Protein AF-A0A356AR01-F1 (afdb_monomer)

Solvent-accessible surface area (backbone atoms only — not comparable to full-atom values): 7154 Å² total; per-residue (Å²): 129,88,77,82,84,80,90,72,63,66,90,76,57,59,63,85,81,51,76,85,52,58,66,46,80,44,80,56,64,81,82,36,46,69,69,74,71,73,80,59,67,105,74,61,82,89,79,76,90,57,73,29,46,54,59,55,48,52,48,52,41,41,68,74,56,59,36,84,39,78,48,76,49,75,64,80,62,46,63,56,34,68,83,28,49,42,44,51,51,54,53,47,54,43,40,77,72,73,42,91,83,82,88,82,92,82,83,134

Nearest PDB structures (foldseek):
  2uyh-assembly1_A  TM=8.392E-01  e=9.577E-07  Haemophilus haemolyticus
  2i9k-assembly1_A  TM=8.426E-01  e=1.155E-06  Haemophilus haemolyticus
  2z6u-assembly1_A  TM=8.401E-01  e=1.155E-06  Haemophilus parahaemolyticus
  2z6q-assembly1_A  TM=8.191E-01  e=4.814E-07  Haemophilus parahaemolyticus
  1dct-assembly2_B  TM=7.849E-01  e=1.182E-04  Haemophilus influenzae biotype aegyptius

Radius of gyration: 14.64 Å; Cα contacts (8 Å, |Δi|>4): 90; chains: 1; bounding box: 37×30×42 Å

Foldseek 3Di:
DPDDDDPPDLVPDDLVVDDADQEAEDEADLPFPLPVPPPDPPPDPPPDDDSNCVLVSSLVSCLVRVHNYYHYDDDPCCCCPNHNVRVVVSCVSCVVSVDDDDDDDDDD

Mean predicted aligned error: 7.49 Å

Structure (mmCIF, N/CA/C/O backbone):
data_AF-A0A356AR01-F1
#
_entry.id   AF-A0A356AR01-F1
#
loop_
_atom_site.group_PDB
_atom_site.id
_atom_site.type_symbol
_atom_site.label_atom_id
_atom_site.label_alt_id
_atom_site.label_comp_id
_atom_site.label_asym_id
_atom_site.label_entity_id
_atom_site.label_seq_id
_atom_site.pdbx_PDB_ins_code
_atom_site.Cartn_x
_atom_site.Cartn_y
_atom_site.Cartn_z
_atom_site.occupancy
_atom_site.B_iso_or_equiv
_atom_site.auth_seq_id
_atom_site.auth_comp_id
_atom_site.auth_asym_id
_atom_site.auth_atom_id
_atom_site.pdbx_PDB_model_num
ATOM 1 N N . THR A 1 1 ? -2.854 -19.746 22.248 1.00 52.72 1 THR A N 1
ATOM 2 C CA . THR A 1 1 ? -2.286 -19.088 21.057 1.00 52.72 1 THR A CA 1
ATOM 3 C C . THR A 1 1 ? -3.441 -18.597 20.233 1.00 52.72 1 THR A C 1
ATOM 5 O O . THR A 1 1 ? -4.238 -19.422 19.795 1.00 52.72 1 THR A O 1
ATOM 8 N N . ASP A 1 2 ? -3.586 -17.283 20.097 1.00 60.09 2 ASP A N 1
ATOM 9 C CA . ASP A 1 2 ? -4.645 -16.709 19.271 1.00 60.09 2 ASP A CA 1
ATOM 10 C C . ASP A 1 2 ? -4.483 -17.221 17.842 1.00 60.09 2 ASP A C 1
ATOM 12 O O . ASP A 1 2 ? -3.437 -17.055 17.210 1.00 60.09 2 ASP A O 1
ATOM 16 N N . LYS A 1 3 ? -5.491 -17.946 17.353 1.00 73.38 3 LYS A N 1
ATOM 17 C CA . LYS A 1 3 ? -5.509 -18.394 15.964 1.00 73.38 3 LYS A CA 1
ATOM 18 C C . LYS A 1 3 ? -5.731 -17.163 15.097 1.00 73.38 3 LYS A C 1
ATOM 20 O O . LYS A 1 3 ? -6.793 -16.549 15.159 1.00 73.38 3 LYS A O 1
ATOM 25 N N . VAL A 1 4 ? -4.740 -16.826 14.278 1.00 81.62 4 VAL A N 1
ATOM 26 C CA . VAL A 1 4 ? -4.873 -15.782 13.260 1.00 81.62 4 VAL A CA 1
ATOM 27 C C . VAL A 1 4 ? -6.008 -16.173 12.311 1.00 81.62 4 VAL A C 1
ATOM 29 O O . VAL A 1 4 ? -5.971 -17.237 11.690 1.00 81.62 4 VAL A O 1
ATOM 32 N N . LYS A 1 5 ? -7.039 -15.328 12.224 1.00 86.31 5 LYS A N 1
ATOM 33 C CA . LYS A 1 5 ? -8.179 -15.534 11.326 1.00 86.31 5 LYS A CA 1
ATOM 34 C C . LYS A 1 5 ? -7.774 -15.157 9.900 1.00 86.31 5 LYS A C 1
ATOM 36 O O . LYS A 1 5 ? -7.414 -14.013 9.642 1.00 86.31 5 LYS A O 1
ATOM 41 N N . ILE A 1 6 ? -7.874 -16.105 8.970 1.00 91.19 6 ILE A N 1
ATOM 42 C CA . ILE A 1 6 ? -7.698 -15.857 7.533 1.00 91.19 6 ILE A CA 1
ATOM 43 C C . ILE A 1 6 ? -9.089 -15.693 6.921 1.00 91.19 6 ILE A C 1
ATOM 45 O O . ILE A 1 6 ? -9.860 -16.648 6.883 1.00 91.19 6 ILE A O 1
ATOM 49 N N . ASN A 1 7 ? -9.420 -14.483 6.466 1.00 90.31 7 ASN A N 1
ATOM 50 C CA . ASN A 1 7 ? -10.751 -14.167 5.928 1.00 90.31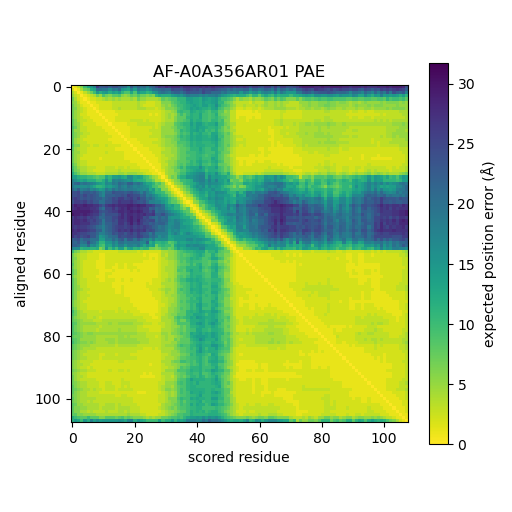 7 ASN A CA 1
ATOM 51 C C . ASN A 1 7 ? -10.930 -14.555 4.442 1.00 90.31 7 ASN A C 1
ATOM 53 O O . ASN A 1 7 ? -12.048 -14.527 3.940 1.00 90.31 7 ASN A O 1
ATOM 57 N N . GLY A 1 8 ? -9.861 -14.954 3.740 1.00 92.12 8 GLY A N 1
ATOM 58 C CA . GLY A 1 8 ? -9.921 -15.398 2.343 1.00 92.12 8 GLY A CA 1
ATOM 59 C C . GLY A 1 8 ? -9.627 -14.288 1.328 1.00 92.12 8 GLY A C 1
ATOM 60 O O . GLY A 1 8 ? -8.668 -13.537 1.490 1.00 92.12 8 GLY A O 1
ATOM 61 N N . ASP A 1 9 ? -10.407 -14.240 0.247 1.00 92.19 9 ASP A N 1
ATOM 62 C CA . ASP A 1 9 ? -10.208 -13.345 -0.902 1.00 92.19 9 ASP A CA 1
ATOM 63 C C . ASP A 1 9 ? -10.570 -11.889 -0.559 1.00 92.19 9 ASP A C 1
ATOM 65 O O . ASP A 1 9 ? -11.746 -11.552 -0.422 1.00 92.19 9 ASP A O 1
ATOM 69 N N . ILE A 1 10 ? -9.559 -11.020 -0.459 1.00 91.81 10 ILE A N 1
ATOM 70 C CA . ILE A 1 10 ? -9.706 -9.595 -0.112 1.00 91.81 10 ILE A CA 1
ATOM 71 C C . ILE A 1 10 ? -10.674 -8.833 -1.026 1.00 91.81 10 ILE A C 1
ATOM 73 O O . ILE A 1 10 ? -11.318 -7.893 -0.568 1.00 91.81 10 ILE A O 1
ATOM 77 N N . THR A 1 11 ? -10.848 -9.267 -2.278 1.00 90.06 11 THR A N 1
ATOM 78 C CA . THR A 1 11 ? -11.756 -8.618 -3.241 1.00 90.06 11 THR A CA 1
ATOM 79 C C . THR A 1 11 ? -13.237 -8.810 -2.897 1.00 90.06 11 THR A C 1
ATOM 81 O O . THR A 1 11 ? -14.096 -8.123 -3.442 1.00 90.06 11 THR A O 1
ATOM 84 N N . LYS A 1 12 ? -13.547 -9.751 -1.996 1.00 92.06 12 LYS A N 1
ATOM 85 C CA . LYS A 1 12 ? -14.912 -10.131 -1.596 1.00 92.06 12 LYS A CA 1
ATOM 86 C C . LYS A 1 12 ? -15.221 -9.813 -0.137 1.00 92.06 12 LYS A C 1
ATOM 88 O O . LYS A 1 12 ? -16.323 -10.102 0.316 1.00 92.06 12 LYS A O 1
ATOM 93 N N . ILE A 1 13 ? -14.246 -9.285 0.598 1.00 92.25 13 ILE A N 1
ATOM 94 C CA . ILE A 1 13 ? -14.391 -8.972 2.017 1.00 92.25 13 ILE A CA 1
ATOM 95 C C . ILE A 1 13 ? -14.897 -7.539 2.160 1.00 92.25 13 ILE A C 1
ATOM 97 O O . ILE A 1 13 ? -14.259 -6.598 1.667 1.00 92.25 13 ILE A O 1
ATOM 101 N N . ASP A 1 14 ? -16.017 -7.400 2.864 1.00 93.62 14 ASP A N 1
ATOM 102 C CA . ASP A 1 14 ? -16.555 -6.114 3.289 1.00 93.62 14 ASP A CA 1
ATOM 103 C C . ASP A 1 14 ? -15.639 -5.505 4.359 1.00 93.62 14 ASP A C 1
ATOM 105 O O . ASP A 1 14 ? -15.197 -6.182 5.291 1.00 93.62 14 ASP A O 1
ATOM 109 N N . GLU A 1 15 ? -15.307 -4.226 4.215 1.00 94.06 15 GLU A N 1
ATOM 110 C CA . GLU A 1 15 ? -14.485 -3.510 5.186 1.00 94.06 15 GLU A CA 1
ATOM 111 C C . GLU A 1 15 ? -15.051 -3.542 6.615 1.00 94.06 15 GLU A C 1
ATOM 113 O O . GLU A 1 15 ? -14.258 -3.564 7.557 1.00 94.06 15 GLU A O 1
ATOM 118 N N . ASN A 1 16 ? -16.375 -3.618 6.785 1.00 95.25 16 ASN A N 1
ATOM 119 C CA . ASN A 1 16 ? -17.036 -3.664 8.092 1.00 95.25 16 ASN A CA 1
ATOM 120 C C . ASN A 1 16 ? -16.820 -5.001 8.827 1.00 95.25 16 ASN A C 1
ATOM 122 O O . ASN A 1 16 ? -16.944 -5.057 10.051 1.00 95.25 16 ASN A O 1
ATOM 126 N N . ASP A 1 17 ? -16.468 -6.072 8.105 1.00 93.81 17 ASP A N 1
ATOM 127 C CA . ASP A 1 17 ? -16.194 -7.394 8.688 1.00 93.81 17 ASP A CA 1
ATOM 128 C C . ASP A 1 17 ? -14.777 -7.505 9.275 1.00 93.81 17 ASP A C 1
ATOM 130 O O . ASP A 1 17 ? -14.423 -8.501 9.924 1.00 93.81 17 ASP A O 1
ATOM 134 N N . ILE A 1 18 ? -13.939 -6.495 9.031 1.00 92.94 18 ILE A N 1
ATOM 135 C CA . ILE A 1 18 ? -12.581 -6.412 9.555 1.00 92.94 18 ILE A CA 1
ATOM 136 C C . ILE A 1 18 ? -12.601 -5.554 10.827 1.00 92.94 18 ILE A C 1
ATOM 138 O O . ILE A 1 18 ? -13.081 -4.425 10.791 1.00 92.94 18 ILE A O 1
ATOM 142 N N . PRO A 1 19 ? -12.087 -6.051 11.968 1.00 93.44 19 PRO A N 1
ATOM 143 C CA . PRO A 1 19 ? -12.001 -5.239 13.175 1.00 93.44 19 PRO A CA 1
ATOM 144 C C . PRO A 1 19 ? -11.027 -4.068 12.965 1.00 93.44 19 PRO A C 1
ATOM 146 O O . PRO A 1 19 ? -10.065 -4.226 12.212 1.00 93.44 19 PRO A O 1
ATOM 149 N N . PRO A 1 20 ? -11.207 -2.933 13.665 1.00 95.69 20 PRO A N 1
ATOM 150 C CA . PRO A 1 20 ? -10.269 -1.818 13.602 1.00 95.69 20 PRO A CA 1
ATOM 151 C C . PRO A 1 20 ? -8.832 -2.250 13.907 1.00 95.69 20 PRO A C 1
ATOM 153 O O . PRO A 1 20 ? -8.590 -3.073 14.794 1.00 95.69 20 PRO A O 1
ATOM 156 N N . PHE A 1 21 ? -7.871 -1.663 13.198 1.00 96.12 21 PHE A N 1
ATOM 157 C CA . PHE A 1 21 ? -6.451 -1.953 13.369 1.00 96.12 21 PHE A CA 1
ATOM 158 C C . PHE A 1 21 ? -5.601 -0.688 13.238 1.00 96.12 21 PHE A C 1
ATOM 160 O O . PHE A 1 21 ? -5.901 0.218 12.464 1.00 96.12 21 PHE A O 1
ATOM 167 N N . ASP A 1 22 ? -4.492 -0.643 13.978 1.00 98.00 22 ASP A N 1
ATOM 168 C CA . ASP A 1 22 ? -3.558 0.485 13.935 1.00 98.00 22 ASP A CA 1
ATOM 169 C C . ASP A 1 22 ? -2.538 0.382 12.791 1.00 98.00 22 ASP A C 1
ATOM 171 O O . ASP A 1 22 ? -2.026 1.403 12.331 1.00 98.00 22 ASP A O 1
ATOM 175 N N . ILE A 1 23 ? -2.212 -0.839 12.349 1.00 98.25 23 ILE A N 1
ATOM 176 C CA . ILE A 1 23 ? -1.151 -1.105 11.370 1.00 98.25 23 ILE A CA 1
ATOM 177 C C . ILE A 1 23 ? -1.671 -2.045 10.283 1.00 98.25 23 ILE A C 1
ATOM 179 O O . ILE A 1 23 ? -2.085 -3.166 10.573 1.00 98.25 23 ILE A O 1
ATOM 183 N N . CYS A 1 24 ? -1.592 -1.609 9.026 1.00 97.94 24 CYS A N 1
ATOM 184 C CA . CYS A 1 24 ? -1.781 -2.462 7.857 1.00 97.94 24 CYS A CA 1
ATOM 185 C C . CYS A 1 24 ? -0.422 -2.954 7.350 1.00 97.94 24 CYS A C 1
ATOM 187 O O . CYS A 1 24 ? 0.434 -2.138 7.01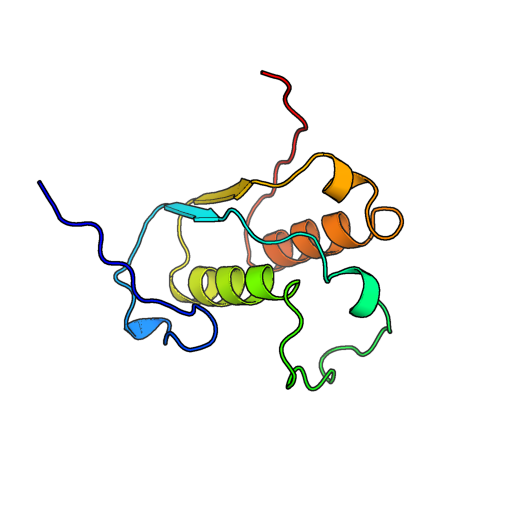1 1.00 97.94 24 CYS A O 1
ATOM 189 N N . LEU A 1 25 ? -0.230 -4.271 7.262 1.00 97.69 25 LEU A N 1
ATOM 190 C CA . LEU A 1 25 ? 0.921 -4.881 6.590 1.00 97.69 25 LEU A CA 1
ATOM 191 C C . LEU A 1 25 ? 0.452 -5.469 5.257 1.00 97.69 25 LEU A C 1
ATOM 193 O O . LEU A 1 25 ? -0.467 -6.287 5.241 1.00 97.69 25 LEU A O 1
ATOM 197 N N . ALA A 1 26 ? 1.074 -5.069 4.149 1.00 94.62 26 ALA A N 1
ATOM 198 C CA . ALA A 1 26 ? 0.613 -5.426 2.811 1.00 94.62 26 ALA A CA 1
ATOM 199 C C . ALA A 1 26 ? 1.764 -5.862 1.891 1.00 94.62 26 ALA A C 1
ATOM 201 O O . ALA A 1 26 ? 2.479 -5.035 1.328 1.00 94.62 26 ALA A O 1
ATOM 202 N N . GLY A 1 27 ? 1.899 -7.173 1.686 1.00 92.75 27 GLY A N 1
ATOM 203 C CA . GLY A 1 27 ? 2.697 -7.753 0.601 1.00 92.75 27 GLY A CA 1
ATOM 204 C C . GLY A 1 27 ? 1.774 -8.160 -0.544 1.00 92.75 27 GLY A C 1
ATOM 205 O O . GLY A 1 27 ? 1.048 -9.147 -0.428 1.00 92.75 27 GLY A O 1
ATOM 206 N N . PHE A 1 28 ? 1.749 -7.386 -1.631 1.00 87.94 28 PHE A N 1
ATOM 207 C CA . PHE A 1 28 ? 0.808 -7.589 -2.740 1.00 87.94 28 PHE A CA 1
ATOM 208 C C . PHE A 1 28 ? 1.514 -7.949 -4.060 1.00 87.94 28 PHE A C 1
ATOM 210 O O . PHE A 1 28 ? 2.648 -7.523 -4.304 1.00 87.94 28 PHE A O 1
ATOM 217 N N . PRO A 1 29 ? 0.854 -8.691 -4.970 1.00 81.00 29 PRO A N 1
ATOM 218 C CA . PRO A 1 29 ? 1.445 -9.052 -6.257 1.00 81.00 29 PRO A CA 1
ATOM 219 C C . PRO A 1 29 ? 1.746 -7.830 -7.146 1.00 81.00 29 PRO A C 1
ATOM 221 O O . PRO A 1 29 ? 0.879 -7.004 -7.416 1.00 81.00 29 PRO A O 1
ATOM 224 N N . CYS A 1 30 ? 2.969 -7.748 -7.681 1.00 64.38 30 CYS A N 1
ATOM 225 C CA . CYS A 1 30 ? 3.458 -6.622 -8.497 1.00 64.38 30 CYS A CA 1
ATOM 226 C C . CYS A 1 30 ? 2.962 -6.611 -9.965 1.00 64.38 30 CYS A C 1
ATOM 228 O O . CYS A 1 30 ? 3.199 -5.653 -10.699 1.00 64.38 30 CYS A O 1
ATOM 230 N N . GLN A 1 31 ? 2.322 -7.683 -10.449 1.00 54.41 31 GLN A N 1
ATOM 231 C CA . GLN A 1 31 ? 2.320 -7.998 -11.888 1.00 54.41 31 GLN A CA 1
ATOM 232 C C . GLN A 1 31 ? 1.373 -7.184 -12.788 1.00 54.41 31 GLN A C 1
ATOM 234 O O . GLN A 1 31 ? 1.585 -7.201 -13.997 1.00 54.41 31 GLN A O 1
ATOM 239 N N . ALA A 1 32 ? 0.334 -6.505 -12.281 1.00 55.19 32 ALA A N 1
ATOM 240 C CA . ALA A 1 32 ? -0.733 -6.003 -13.172 1.00 55.19 32 ALA A CA 1
ATOM 241 C C . ALA A 1 32 ? -0.888 -4.485 -13.317 1.00 55.19 32 ALA A C 1
ATOM 243 O O . ALA A 1 32 ? -1.824 -4.020 -13.965 1.00 55.19 32 ALA A O 1
ATOM 244 N N . PHE A 1 33 ? 0.068 -3.701 -12.827 1.00 56.97 33 PHE A N 1
ATOM 245 C CA . PHE A 1 33 ? 0.036 -2.248 -13.005 1.00 56.97 33 PHE A CA 1
ATOM 246 C C . PHE A 1 33 ? 0.446 -1.763 -14.407 1.00 56.97 33 PHE A C 1
ATOM 248 O O . PHE A 1 33 ? 0.284 -0.581 -14.692 1.00 56.97 33 PHE A O 1
ATOM 255 N N . SER A 1 34 ? 0.951 -2.630 -15.300 1.00 50.44 34 SER A N 1
ATOM 256 C CA . SER A 1 34 ? 1.313 -2.223 -16.673 1.00 50.44 34 SER A CA 1
ATOM 257 C C . SER A 1 34 ? 0.087 -1.938 -17.555 1.00 50.44 34 SER A C 1
ATOM 259 O O . SER A 1 34 ? 0.195 -1.238 -18.560 1.00 50.44 34 SER A O 1
ATOM 261 N N . LEU A 1 35 ? -1.091 -2.449 -17.170 1.00 45.56 35 LEU A N 1
ATOM 262 C CA . LEU A 1 35 ? -2.345 -2.326 -17.922 1.00 45.56 35 LEU A CA 1
ATOM 263 C C . LEU A 1 35 ? -3.178 -1.094 -17.529 1.00 45.56 35 LEU A C 1
ATOM 265 O O . LEU A 1 35 ? -3.851 -0.533 -18.389 1.00 45.56 35 LEU A O 1
ATOM 269 N N . ALA A 1 36 ? -3.078 -0.617 -16.282 1.00 48.03 36 ALA A N 1
ATOM 270 C CA . ALA A 1 36 ? -3.846 0.530 -15.770 1.00 48.03 36 ALA A CA 1
ATOM 271 C C . ALA A 1 36 ? -3.436 1.892 -16.387 1.00 48.03 36 ALA A C 1
ATOM 273 O O . ALA A 1 36 ? -4.023 2.930 -16.103 1.00 48.03 36 ALA A O 1
ATOM 274 N N . GLY A 1 37 ? -2.411 1.916 -17.248 1.00 43.31 37 GLY A N 1
ATOM 275 C CA . GLY A 1 37 ? -1.833 3.131 -17.830 1.00 43.31 37 GLY A CA 1
ATOM 276 C C . GLY A 1 37 ? -2.630 3.798 -18.961 1.00 43.31 37 GLY A C 1
ATOM 277 O O . GLY A 1 37 ? -2.140 4.783 -19.520 1.00 43.31 37 GLY A O 1
ATOM 278 N N . ARG A 1 38 ? -3.828 3.318 -19.330 1.00 45.72 38 ARG A N 1
ATOM 279 C CA . ARG A 1 38 ? -4.636 3.888 -20.431 1.00 45.72 38 ARG A CA 1
ATOM 280 C C . ARG A 1 38 ? -5.533 5.078 -20.039 1.00 45.72 38 ARG A C 1
ATOM 282 O O . ARG A 1 38 ? -6.598 5.222 -20.615 1.00 45.72 38 ARG A O 1
ATOM 289 N N . ARG A 1 39 ? -5.079 5.979 -19.152 1.00 41.12 39 ARG A N 1
ATOM 290 C CA . ARG A 1 39 ? -5.621 7.356 -18.976 1.00 41.12 39 ARG A CA 1
ATOM 291 C C . ARG A 1 39 ? -7.159 7.490 -19.067 1.00 41.12 39 ARG A C 1
ATOM 293 O O . ARG A 1 39 ? -7.656 8.407 -19.715 1.00 41.12 39 ARG A O 1
ATOM 300 N N . MET A 1 40 ? -7.915 6.619 -18.418 1.00 37.03 40 MET A N 1
ATOM 301 C CA . MET A 1 40 ? -9.332 6.873 -18.168 1.00 37.03 40 MET A CA 1
ATOM 302 C C . MET A 1 40 ? -9.376 7.412 -16.741 1.00 37.03 40 MET A C 1
ATOM 304 O O . MET A 1 40 ? -8.817 6.788 -15.848 1.00 37.03 40 MET A O 1
ATOM 308 N N . GLY A 1 41 ? -9.879 8.634 -16.546 1.00 37.56 41 GLY A N 1
ATOM 309 C CA . GLY A 1 41 ? -9.998 9.254 -15.222 1.00 37.56 41 GLY A CA 1
ATOM 310 C C . GLY A 1 41 ? -10.986 8.488 -14.334 1.00 37.56 41 GLY A C 1
ATOM 311 O O . GLY A 1 41 ? -11.098 7.274 -14.420 1.00 37.56 41 GLY A O 1
ATOM 312 N N . PHE A 1 42 ? -11.771 9.188 -13.519 1.00 34.25 42 PHE A N 1
ATOM 313 C CA . PHE A 1 42 ? -12.805 8.620 -12.633 1.00 34.25 42 PHE A CA 1
ATOM 314 C C . PHE A 1 42 ? -13.960 7.844 -13.340 1.00 34.25 42 PHE A C 1
ATOM 316 O O . PHE A 1 42 ? -15.045 7.721 -12.782 1.00 34.25 42 PHE A O 1
ATOM 323 N N . GLN A 1 43 ? -13.756 7.346 -14.565 1.00 35.75 43 GLN A N 1
ATOM 324 C CA . GLN A 1 43 ? -14.684 6.570 -15.397 1.00 35.75 43 GLN A CA 1
ATOM 325 C C . GLN A 1 43 ? -14.069 5.256 -15.922 1.00 35.75 43 GLN A C 1
ATOM 327 O O . GLN A 1 43 ? -14.524 4.736 -16.938 1.00 35.75 43 GLN A O 1
ATOM 332 N N . ASP A 1 44 ? -13.011 4.725 -15.300 1.00 43.56 44 ASP A N 1
ATOM 333 C CA . ASP A 1 44 ? -12.562 3.368 -15.633 1.00 43.56 44 ASP A CA 1
ATOM 334 C C . ASP A 1 44 ? -13.384 2.356 -14.825 1.00 43.56 44 ASP A C 1
ATOM 336 O O . ASP A 1 44 ? -13.207 2.197 -13.613 1.00 43.56 44 ASP A O 1
ATOM 340 N N . ASP A 1 45 ? -14.333 1.710 -15.500 1.00 42.28 45 ASP A N 1
ATOM 341 C CA . ASP A 1 45 ? -15.200 0.672 -14.951 1.00 42.28 45 ASP A CA 1
ATOM 342 C C . ASP A 1 45 ? -14.359 -0.567 -14.606 1.00 42.28 45 ASP A C 1
ATOM 344 O O . ASP A 1 45 ? -14.248 -1.524 -15.378 1.00 42.28 45 ASP A O 1
ATOM 348 N N . TYR A 1 46 ? -13.738 -0.560 -13.426 1.00 44.91 46 TYR A N 1
ATOM 349 C CA . TYR A 1 46 ? -12.883 -1.642 -12.952 1.00 44.91 46 TYR A CA 1
ATOM 350 C C . TYR A 1 46 ? -13.711 -2.875 -12.539 1.00 44.91 46 TYR A C 1
ATOM 352 O O . TYR A 1 46 ? -13.939 -3.149 -11.361 1.00 44.91 46 TYR A O 1
ATOM 360 N N . LYS A 1 47 ? -14.188 -3.635 -13.532 1.00 35.72 47 LYS A N 1
ATOM 361 C CA . LYS A 1 47 ? -14.909 -4.910 -13.371 1.00 35.72 47 LYS A CA 1
ATOM 362 C C . LYS A 1 47 ? -14.287 -6.011 -14.230 1.00 35.72 47 LYS A C 1
ATOM 364 O O . LYS A 1 47 ? -14.832 -6.398 -15.259 1.00 35.72 47 LYS A O 1
ATOM 369 N N . GLY A 1 48 ? -13.161 -6.566 -13.778 1.00 44.06 48 GLY A N 1
ATOM 370 C CA . GLY A 1 48 ? -12.626 -7.790 -14.384 1.00 44.06 48 GLY A CA 1
ATOM 371 C C . GLY A 1 48 ? -11.244 -8.226 -13.904 1.00 44.06 48 GLY A C 1
ATOM 372 O O . GLY A 1 48 ? -10.354 -8.369 -14.731 1.00 44.06 48 GLY A O 1
ATOM 373 N N . MET A 1 49 ? -11.065 -8.395 -12.586 1.00 47.41 49 MET A N 1
ATOM 374 C CA . MET A 1 49 ? -9.938 -9.056 -11.889 1.00 47.41 49 MET A CA 1
ATOM 375 C C . MET A 1 49 ? -8.585 -9.078 -12.626 1.00 47.41 49 MET A C 1
ATOM 377 O O . MET A 1 49 ? -8.195 -10.075 -13.236 1.00 47.41 49 MET A O 1
ATOM 381 N N . SER A 1 50 ? -7.798 -8.015 -12.457 1.00 47.12 50 SER A N 1
ATOM 382 C CA . SER A 1 50 ? -6.365 -8.041 -12.749 1.00 47.12 50 SER A CA 1
ATOM 383 C C . SER A 1 50 ? -5.593 -8.146 -11.433 1.00 47.12 50 SER A C 1
ATOM 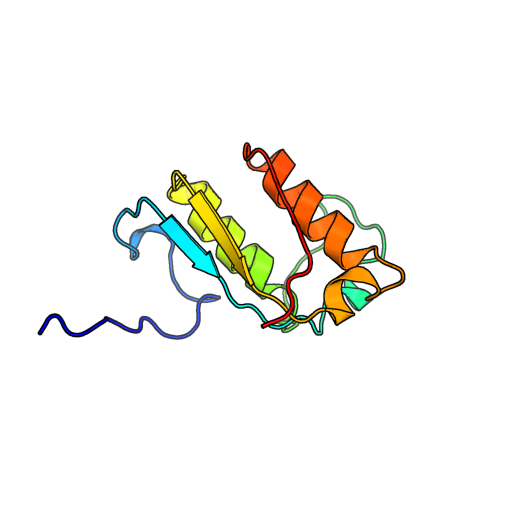385 O O . SER A 1 50 ? -5.766 -7.331 -10.537 1.00 47.12 50 SER A O 1
ATOM 387 N N . ARG A 1 51 ? -4.705 -9.137 -11.287 1.00 46.78 51 ARG A N 1
ATOM 388 C CA . ARG A 1 51 ? -3.965 -9.437 -10.031 1.00 46.78 51 ARG A CA 1
ATOM 389 C C . ARG A 1 51 ? -3.129 -8.274 -9.454 1.00 46.78 51 ARG A C 1
ATOM 391 O O . ARG A 1 51 ? -2.601 -8.388 -8.358 1.00 46.78 51 ARG A O 1
ATOM 398 N N . GLY A 1 52 ? -2.986 -7.175 -10.186 1.00 52.53 52 GLY A N 1
ATOM 399 C CA . GLY A 1 52 ? -2.255 -5.961 -9.809 1.00 52.53 52 GLY A CA 1
ATOM 400 C C . GLY A 1 52 ? -3.151 -4.827 -9.334 1.00 52.53 52 GLY A C 1
ATOM 401 O O . GLY A 1 52 ? -2.678 -3.702 -9.256 1.00 52.53 52 GLY A O 1
ATOM 402 N N . THR A 1 53 ? -4.414 -5.101 -9.006 1.00 67.50 53 THR A N 1
ATOM 403 C CA . THR A 1 53 ? -5.273 -4.158 -8.273 1.00 67.50 53 THR A CA 1
ATOM 404 C C . THR A 1 53 ? -5.499 -4.517 -6.825 1.00 67.50 53 THR A C 1
ATOM 406 O O . THR A 1 53 ? -6.145 -3.753 -6.123 1.00 67.50 53 THR A O 1
ATOM 409 N N . LEU A 1 54 ? -4.880 -5.592 -6.334 1.00 86.50 54 LEU A N 1
ATOM 410 C CA . LEU A 1 54 ? -4.973 -5.961 -4.921 1.00 86.50 54 LEU A CA 1
ATOM 411 C C . LEU A 1 54 ? -4.408 -4.879 -3.990 1.00 86.50 54 LEU A C 1
ATOM 413 O O . LEU A 1 54 ? -4.829 -4.774 -2.845 1.00 86.50 54 LEU A O 1
ATOM 417 N N . PHE A 1 55 ? -3.505 -4.024 -4.479 1.00 89.75 55 PHE A N 1
ATOM 418 C CA . PHE A 1 55 ? -3.113 -2.815 -3.753 1.00 89.75 55 PHE A CA 1
ATOM 419 C C . PHE A 1 55 ? -4.301 -1.870 -3.506 1.00 89.75 55 PHE A C 1
ATOM 421 O O . PHE A 1 55 ? -4.408 -1.305 -2.425 1.00 89.75 55 PHE A O 1
ATOM 428 N N . PHE A 1 56 ? -5.206 -1.708 -4.473 1.00 88.50 56 PHE A N 1
ATOM 429 C CA . PHE A 1 56 ? -6.391 -0.870 -4.303 1.00 88.50 56 PHE A CA 1
ATOM 430 C C . PHE A 1 56 ? -7.427 -1.518 -3.385 1.00 88.50 56 PHE A C 1
ATOM 432 O O . PHE A 1 56 ? -8.100 -0.798 -2.658 1.00 88.50 56 PHE A O 1
ATOM 439 N N . ASP A 1 57 ? -7.504 -2.849 -3.332 1.00 91.31 57 ASP A N 1
ATOM 440 C CA . ASP A 1 57 ? -8.295 -3.544 -2.309 1.00 91.31 57 ASP A CA 1
ATOM 441 C C . ASP A 1 57 ? -7.730 -3.312 -0.900 1.00 91.31 57 ASP A C 1
ATOM 443 O O . ASP A 1 57 ? -8.481 -3.028 0.031 1.00 91.31 57 ASP A O 1
ATOM 447 N N . VAL A 1 58 ? -6.402 -3.346 -0.743 1.00 94.06 58 VAL A N 1
ATOM 448 C CA . VAL A 1 58 ? -5.744 -2.942 0.511 1.00 94.06 58 VAL A CA 1
ATOM 449 C C . VAL A 1 58 ? -6.063 -1.482 0.833 1.00 94.06 58 VAL A C 1
ATOM 451 O O . VAL A 1 58 ? -6.457 -1.169 1.954 1.00 94.06 58 VAL A O 1
ATOM 454 N N . LEU A 1 59 ? -5.939 -0.585 -0.148 1.00 93.88 59 LEU A N 1
ATOM 455 C CA . LEU A 1 59 ? -6.191 0.840 0.044 1.00 93.88 59 LEU A CA 1
ATOM 456 C C . LEU A 1 59 ? -7.659 1.131 0.379 1.00 93.88 59 LEU A C 1
ATOM 458 O O . LEU A 1 59 ? -7.919 2.015 1.188 1.00 93.88 59 LEU A O 1
ATOM 462 N N . ARG A 1 60 ? -8.612 0.368 -0.174 1.00 94.50 60 ARG A N 1
ATOM 463 C CA . ARG A 1 60 ? -10.036 0.412 0.192 1.00 94.50 60 ARG A CA 1
ATOM 464 C C . ARG A 1 60 ? -10.215 0.132 1.683 1.00 94.50 60 ARG A C 1
ATOM 466 O O . ARG A 1 60 ? -10.811 0.954 2.375 1.00 94.50 60 ARG A O 1
ATOM 473 N N . LEU A 1 61 ? -9.640 -0.964 2.188 1.00 95.94 61 LEU A N 1
ATOM 474 C CA . LEU A 1 61 ? -9.696 -1.293 3.617 1.00 95.94 61 LEU A CA 1
ATOM 475 C C . LEU A 1 61 ? -9.032 -0.204 4.472 1.00 95.94 61 LEU A C 1
ATOM 477 O O . LEU A 1 61 ? -9.601 0.227 5.473 1.00 95.94 61 LEU A O 1
ATOM 481 N N . CYS A 1 62 ? -7.859 0.288 4.067 1.00 97.25 62 CYS A N 1
ATOM 482 C CA . CYS A 1 62 ? -7.166 1.363 4.777 1.00 97.25 62 CYS A CA 1
ATOM 483 C C . CYS A 1 62 ? -7.946 2.683 4.763 1.00 97.25 62 CYS A C 1
ATOM 485 O O . CYS A 1 62 ? -7.901 3.426 5.736 1.00 97.25 62 CYS A O 1
ATOM 487 N N . ASN A 1 63 ? -8.677 2.989 3.693 1.00 96.19 63 ASN A N 1
ATOM 488 C CA . ASN A 1 63 ? -9.486 4.199 3.620 1.00 96.19 63 ASN A CA 1
ATOM 489 C C . ASN A 1 63 ? -10.714 4.149 4.523 1.00 96.19 63 ASN A C 1
ATOM 491 O O . ASN A 1 63 ? -11.108 5.199 5.025 1.00 96.19 63 ASN A O 1
ATOM 495 N N . HIS A 1 64 ? -11.266 2.962 4.770 1.00 97.56 64 HIS A N 1
ATOM 496 C CA . HIS A 1 64 ? -12.307 2.776 5.772 1.00 97.56 64 HIS A CA 1
ATOM 497 C C . HIS A 1 64 ? -11.740 2.836 7.200 1.00 97.56 64 HIS A C 1
ATOM 499 O O . HIS A 1 64 ? -12.190 3.639 8.011 1.00 97.56 64 HIS A O 1
ATOM 505 N N . HIS A 1 65 ? -10.721 2.023 7.499 1.00 97.94 65 HIS A N 1
ATOM 506 C CA . HIS A 1 65 ? -10.204 1.846 8.865 1.00 97.94 65 HIS A CA 1
ATOM 507 C C . HIS A 1 65 ? -9.261 2.952 9.339 1.00 97.94 65 HIS A C 1
ATOM 509 O O . HIS A 1 65 ? -9.048 3.099 10.539 1.00 97.94 65 HIS A O 1
ATOM 515 N N . LYS A 1 66 ? -8.677 3.716 8.410 1.00 98.06 66 LYS A N 1
ATOM 516 C CA . LYS A 1 66 ? -7.694 4.781 8.666 1.00 98.06 66 LYS A CA 1
ATOM 517 C C . LYS A 1 66 ? -6.605 4.361 9.675 1.00 98.06 66 LYS A C 1
ATOM 519 O O . LYS A 1 66 ? -6.404 5.051 10.678 1.00 98.06 66 LYS A O 1
ATOM 524 N N . PRO A 1 67 ? -5.871 3.252 9.427 1.00 98.50 67 PRO A N 1
ATOM 525 C CA . PRO A 1 67 ? -4.785 2.823 10.306 1.00 98.50 67 PRO A CA 1
ATOM 526 C C . PRO A 1 67 ? -3.726 3.920 10.440 1.00 98.50 67 PRO A C 1
ATOM 528 O O . PRO A 1 67 ? -3.507 4.703 9.518 1.00 98.50 67 PRO A O 1
ATOM 531 N N . LYS A 1 68 ? -2.999 3.946 11.555 1.00 98.62 68 LYS A N 1
ATOM 532 C CA . LYS A 1 68 ? -1.902 4.903 11.770 1.00 98.62 68 LYS A CA 1
ATOM 533 C C . LYS A 1 68 ? -0.729 4.653 10.823 1.00 98.62 68 LYS A C 1
ATOM 535 O O . LYS A 1 68 ? -0.034 5.594 10.450 1.00 98.62 68 LYS A O 1
ATOM 540 N N . VAL A 1 69 ? -0.500 3.392 10.446 1.00 98.56 69 VAL A N 1
ATOM 541 C CA . VAL A 1 69 ? 0.608 2.984 9.574 1.00 98.56 69 VAL A CA 1
ATOM 542 C C . VAL A 1 69 ? 0.119 2.020 8.499 1.00 98.56 69 VAL A C 1
ATOM 544 O O . VAL A 1 69 ? -0.590 1.058 8.788 1.00 98.56 69 VAL A O 1
ATOM 547 N N . ILE A 1 70 ? 0.565 2.2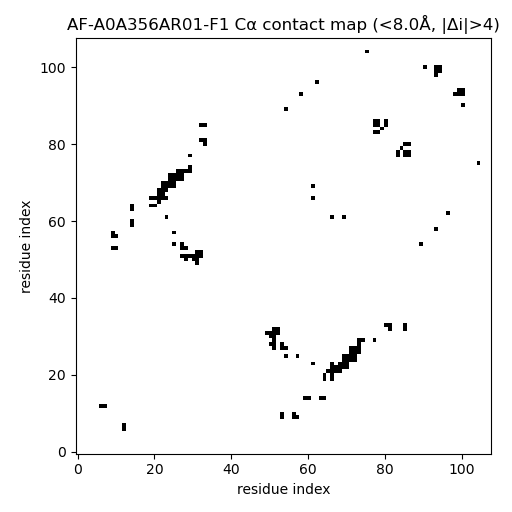48 7.265 1.00 98.50 70 ILE A N 1
ATOM 548 C CA . ILE A 1 70 ? 0.485 1.282 6.168 1.00 98.50 70 ILE A CA 1
ATOM 549 C C . ILE A 1 70 ? 1.918 0.927 5.785 1.00 98.50 70 ILE A C 1
ATOM 551 O O . ILE A 1 70 ? 2.697 1.804 5.413 1.00 98.50 70 ILE A O 1
ATOM 555 N N . PHE A 1 71 ? 2.270 -0.350 5.887 1.00 98.19 71 PHE A N 1
ATOM 556 C CA . PHE A 1 71 ? 3.584 -0.855 5.525 1.00 98.19 71 PHE A CA 1
ATOM 557 C C . PHE A 1 71 ? 3.463 -1.827 4.353 1.00 98.19 71 PHE A C 1
ATOM 559 O O . PHE A 1 71 ? 3.000 -2.959 4.495 1.00 98.19 71 PHE A O 1
ATOM 566 N N . CYS A 1 72 ? 3.891 -1.353 3.187 1.00 95.75 72 CYS A N 1
ATOM 567 C CA . CYS A 1 72 ? 3.905 -2.120 1.953 1.00 95.75 72 CYS A CA 1
ATOM 568 C C . CYS A 1 72 ? 5.279 -2.756 1.712 1.00 95.75 72 CYS A C 1
ATOM 570 O O . CYS A 1 72 ? 6.298 -2.068 1.781 1.00 95.75 72 CYS A O 1
ATOM 572 N N . GLU A 1 73 ? 5.293 -4.036 1.349 1.00 94.69 73 GLU A N 1
ATOM 573 C CA . GLU A 1 73 ? 6.485 -4.752 0.887 1.00 94.69 73 GLU A CA 1
ATOM 574 C C . GLU A 1 73 ? 6.309 -5.163 -0.579 1.00 94.69 73 GLU A C 1
ATOM 576 O O . GLU A 1 73 ? 5.204 -5.485 -1.032 1.00 94.69 73 GLU A O 1
ATOM 581 N N . ASN A 1 74 ? 7.395 -5.073 -1.350 1.00 92.38 74 ASN A N 1
ATOM 582 C CA . ASN A 1 74 ? 7.430 -5.572 -2.715 1.00 92.38 74 ASN A CA 1
ATOM 583 C C . ASN A 1 74 ? 8.863 -5.817 -3.208 1.00 92.38 74 ASN A C 1
ATOM 585 O O . ASN A 1 74 ? 9.839 -5.298 -2.664 1.00 92.38 74 ASN A O 1
ATOM 589 N N . VAL A 1 75 ? 8.980 -6.515 -4.340 1.00 90.06 75 VAL A N 1
ATOM 590 C CA . VAL A 1 75 ? 10.265 -6.791 -4.990 1.00 90.06 75 VAL A CA 1
ATOM 591 C C . VAL A 1 75 ? 10.914 -5.521 -5.554 1.00 90.06 75 VAL A C 1
ATOM 593 O O . VAL A 1 75 ? 10.236 -4.621 -6.054 1.00 90.06 75 VAL A O 1
ATOM 596 N N . LYS A 1 76 ? 12.256 -5.486 -5.602 1.00 90.88 76 LYS A N 1
ATOM 597 C CA . LYS A 1 76 ? 13.050 -4.367 -6.166 1.00 90.88 76 LYS A CA 1
ATOM 598 C C . LYS A 1 76 ? 12.587 -3.931 -7.565 1.00 90.88 76 LYS A C 1
ATOM 600 O O . LYS A 1 76 ? 12.634 -2.744 -7.898 1.00 90.88 76 LYS A O 1
ATOM 605 N N . GLY A 1 77 ? 12.120 -4.887 -8.372 1.00 87.31 77 GLY A N 1
ATOM 606 C CA . GLY A 1 77 ? 11.611 -4.656 -9.726 1.00 87.31 77 GLY A CA 1
ATOM 607 C C . GLY A 1 77 ? 10.428 -3.685 -9.803 1.00 87.31 77 GLY A C 1
ATOM 608 O O . GLY A 1 77 ? 10.233 -3.069 -10.845 1.00 87.31 77 GLY A O 1
ATOM 609 N N . LEU A 1 78 ? 9.694 -3.463 -8.705 1.00 87.00 78 LEU A N 1
ATOM 610 C CA . LEU A 1 78 ? 8.609 -2.479 -8.636 1.00 87.00 78 LEU A CA 1
ATOM 611 C C . LEU A 1 78 ? 9.075 -1.066 -9.025 1.00 87.00 78 LEU A C 1
ATOM 613 O O . LEU A 1 78 ? 8.330 -0.315 -9.652 1.00 87.00 78 LEU A O 1
ATOM 617 N N . THR A 1 79 ? 10.320 -0.716 -8.690 1.00 89.38 79 THR A N 1
ATOM 618 C CA . THR A 1 79 ? 10.875 0.625 -8.936 1.00 89.38 79 THR A CA 1
ATOM 619 C C . THR A 1 79 ? 11.084 0.937 -10.418 1.00 89.38 79 THR A C 1
ATOM 621 O O . THR A 1 79 ? 11.027 2.098 -10.816 1.00 89.38 79 THR A O 1
ATOM 624 N N . THR A 1 80 ? 11.278 -0.088 -11.252 1.00 87.69 80 THR A N 1
ATOM 625 C CA . THR A 1 80 ? 11.478 0.050 -12.703 1.00 87.69 80 THR A CA 1
ATOM 626 C C . THR A 1 80 ? 10.293 -0.465 -13.520 1.00 87.69 80 THR A C 1
ATOM 628 O O . THR A 1 80 ? 10.221 -0.211 -14.726 1.00 87.69 80 THR A O 1
ATOM 631 N N . HIS A 1 81 ? 9.337 -1.144 -12.881 1.00 83.88 81 HIS A N 1
ATOM 632 C CA . HIS A 1 81 ? 8.147 -1.688 -13.523 1.00 83.88 81 HIS A CA 1
ATOM 633 C C . HIS A 1 81 ? 7.318 -0.597 -14.219 1.00 83.88 81 HIS A C 1
ATOM 635 O O . HIS A 1 81 ? 7.118 0.492 -13.677 1.00 83.88 81 HIS A O 1
ATOM 641 N N . ASP A 1 82 ? 6.863 -0.884 -15.443 1.00 81.50 82 ASP A N 1
ATOM 642 C CA . ASP A 1 82 ? 6.197 0.078 -16.338 1.00 81.50 82 ASP A CA 1
ATOM 643 C C . ASP A 1 82 ? 6.920 1.441 -16.388 1.00 81.50 82 ASP A C 1
ATOM 645 O O . ASP A 1 82 ? 6.324 2.506 -16.223 1.00 81.50 82 ASP A O 1
ATOM 649 N N . LYS A 1 83 ? 8.254 1.404 -16.539 1.00 85.56 83 LYS A N 1
ATOM 650 C CA . LYS A 1 83 ? 9.123 2.595 -16.559 1.00 85.56 83 LYS A CA 1
ATOM 651 C C . LYS A 1 83 ? 8.969 3.468 -15.299 1.00 85.56 83 LYS A C 1
ATOM 653 O O . LYS A 1 83 ? 9.001 4.693 -15.379 1.00 85.56 83 LYS A O 1
ATOM 658 N N . GLY A 1 84 ? 8.757 2.834 -14.143 1.00 86.19 84 GLY A N 1
ATOM 659 C CA . GLY A 1 84 ? 8.556 3.486 -12.845 1.00 86.19 84 GLY A CA 1
ATOM 660 C C . GLY A 1 84 ? 7.143 4.034 -12.610 1.00 86.19 84 GLY A C 1
ATOM 661 O O . GLY A 1 84 ? 6.859 4.544 -11.524 1.00 86.19 84 GLY A O 1
ATOM 662 N N . ARG A 1 85 ? 6.223 3.920 -13.583 1.00 82.50 85 ARG A N 1
ATOM 663 C CA . ARG A 1 85 ? 4.843 4.414 -13.436 1.00 82.50 85 ARG A CA 1
ATOM 664 C C . ARG A 1 85 ? 4.120 3.724 -12.286 1.00 82.50 85 ARG A C 1
ATOM 666 O O . ARG A 1 85 ? 3.388 4.375 -11.550 1.00 82.50 85 ARG A O 1
ATOM 673 N N . THR A 1 86 ? 4.330 2.424 -12.127 1.00 83.00 86 THR A N 1
ATOM 674 C CA . THR A 1 86 ? 3.645 1.627 -11.110 1.00 83.00 86 THR A CA 1
ATOM 675 C C . THR A 1 86 ? 3.914 2.125 -9.699 1.00 83.00 86 THR A C 1
ATOM 677 O O . THR A 1 86 ? 2.971 2.407 -8.965 1.00 83.00 86 THR A O 1
ATOM 680 N N . LEU A 1 87 ? 5.189 2.292 -9.337 1.00 88.81 87 LEU A N 1
ATOM 681 C CA . LEU A 1 87 ? 5.547 2.836 -8.033 1.00 88.81 87 LEU A CA 1
ATOM 682 C C . LEU A 1 87 ? 4.957 4.240 -7.851 1.00 88.81 87 LEU A C 1
ATOM 684 O O . LEU A 1 87 ? 4.393 4.527 -6.803 1.00 88.81 87 LEU A O 1
ATOM 688 N N . LYS A 1 88 ? 5.005 5.090 -8.886 1.00 88.06 88 LYS A N 1
ATOM 689 C CA . LYS A 1 88 ? 4.422 6.438 -8.830 1.00 88.06 88 LYS A CA 1
ATOM 690 C C . LYS A 1 88 ? 2.916 6.423 -8.534 1.00 88.06 88 LYS A C 1
ATOM 692 O O . LYS A 1 88 ? 2.465 7.247 -7.748 1.00 88.06 88 LYS A O 1
ATOM 697 N N . ILE A 1 89 ? 2.158 5.498 -9.131 1.00 86.06 89 ILE A N 1
ATOM 698 C CA . ILE A 1 89 ? 0.719 5.332 -8.864 1.00 86.06 89 ILE A CA 1
ATOM 699 C C . ILE A 1 89 ? 0.485 4.917 -7.410 1.00 86.06 89 ILE A C 1
ATOM 701 O O . ILE A 1 89 ? -0.348 5.512 -6.739 1.00 86.06 89 ILE A O 1
ATOM 705 N N . ILE A 1 90 ? 1.236 3.932 -6.912 1.00 89.12 90 ILE A N 1
ATOM 706 C CA . ILE A 1 90 ? 1.108 3.442 -5.531 1.00 89.12 90 ILE 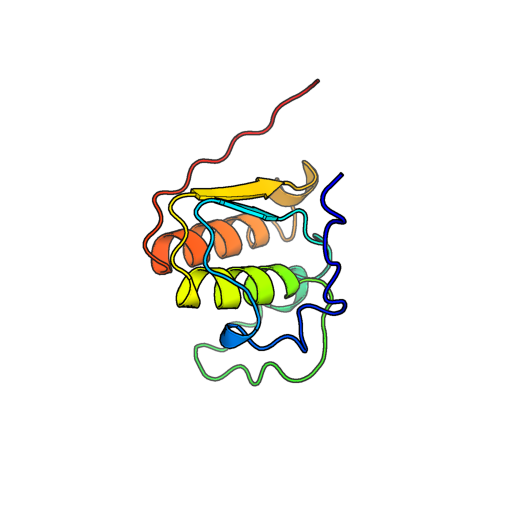A CA 1
ATOM 707 C C . ILE A 1 90 ? 1.395 4.563 -4.526 1.00 89.12 90 ILE A C 1
ATOM 709 O O . ILE A 1 90 ? 0.605 4.792 -3.614 1.00 89.12 90 ILE A O 1
ATOM 713 N N . LEU A 1 91 ? 2.511 5.279 -4.707 1.00 93.56 91 LEU A N 1
ATOM 714 C CA . LEU A 1 91 ? 2.896 6.385 -3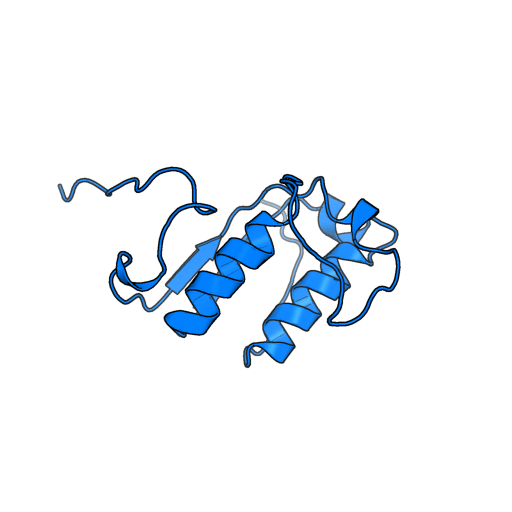.829 1.00 93.56 91 LEU A CA 1
ATOM 715 C C . LEU A 1 91 ? 1.869 7.526 -3.883 1.00 93.56 91 LEU A C 1
ATOM 717 O O . LEU A 1 91 ? 1.499 8.043 -2.836 1.00 93.56 91 LEU A O 1
ATOM 721 N N . GLY A 1 92 ? 1.382 7.878 -5.078 1.00 89.19 92 GLY A N 1
ATOM 722 C CA . GLY A 1 92 ? 0.353 8.906 -5.251 1.00 89.19 92 GLY A CA 1
ATOM 723 C C . GLY A 1 92 ? -0.968 8.536 -4.579 1.00 89.19 92 GLY A C 1
ATOM 724 O O . GLY A 1 92 ? -1.525 9.344 -3.852 1.00 89.19 92 GLY A O 1
ATOM 725 N N . ALA A 1 93 ? -1.427 7.294 -4.728 1.00 89.38 93 ALA A N 1
ATOM 726 C CA . ALA A 1 93 ? -2.672 6.838 -4.114 1.00 89.38 93 ALA A CA 1
ATOM 727 C C . ALA A 1 93 ? -2.609 6.808 -2.571 1.00 89.38 93 ALA A C 1
ATOM 729 O O . ALA A 1 93 ? -3.609 7.074 -1.902 1.00 89.38 93 ALA A O 1
ATOM 730 N N . LEU A 1 94 ? -1.441 6.495 -1.992 1.00 94.56 94 LEU A N 1
ATOM 731 C CA . LEU A 1 94 ? -1.216 6.586 -0.542 1.00 94.56 94 LEU A CA 1
ATOM 732 C C . LEU A 1 94 ? -1.236 8.044 -0.058 1.00 94.56 94 LEU A C 1
ATOM 734 O O . LEU A 1 94 ? -1.875 8.334 0.954 1.00 94.56 94 LEU A O 1
ATOM 738 N N . ASP A 1 95 ? -0.583 8.946 -0.794 1.00 94.00 95 ASP A N 1
ATOM 739 C CA . ASP A 1 95 ? -0.567 10.387 -0.509 1.00 94.00 95 ASP A CA 1
ATOM 740 C C . ASP A 1 95 ? -1.981 10.990 -0.576 1.00 94.00 95 ASP A C 1
ATOM 742 O O . ASP A 1 95 ? -2.450 11.592 0.390 1.00 94.00 95 ASP A O 1
ATOM 746 N N . GLU A 1 96 ? -2.726 10.699 -1.648 1.00 90.62 96 GLU A N 1
ATOM 747 C CA . GLU A 1 96 ? -4.132 11.092 -1.830 1.00 90.62 96 GLU A CA 1
ATOM 748 C C . GLU A 1 96 ? -5.058 10.527 -0.739 1.00 90.62 96 GLU A C 1
ATOM 750 O O . GLU A 1 96 ? -6.067 11.142 -0.393 1.00 90.62 96 GLU A O 1
ATOM 755 N N . SER A 1 97 ? -4.706 9.382 -0.146 1.00 90.44 97 SER A N 1
ATOM 756 C CA . SER A 1 97 ? -5.446 8.778 0.973 1.00 90.44 97 SER A CA 1
ATOM 757 C C . SER A 1 97 ? -5.145 9.427 2.335 1.00 90.44 97 SER A C 1
ATOM 759 O O . SER A 1 97 ? -5.737 9.031 3.347 1.00 90.44 97 SER A O 1
ATOM 761 N N . GLY A 1 98 ? -4.266 10.437 2.364 1.00 96.25 98 GLY A N 1
ATOM 762 C CA . GLY A 1 98 ? -3.914 11.236 3.539 1.00 96.25 98 GLY A CA 1
ATOM 763 C C . GLY A 1 98 ? -2.650 10.777 4.270 1.00 96.25 98 GLY A C 1
ATOM 764 O O . GLY A 1 98 ? -2.415 11.212 5.398 1.00 96.25 98 GLY A O 1
ATOM 765 N N . TYR A 1 99 ? -1.840 9.901 3.668 1.00 97.88 99 TYR A N 1
ATOM 766 C CA . TYR A 1 99 ? -0.625 9.381 4.292 1.00 97.88 99 TYR A CA 1
ATOM 767 C C . TYR A 1 99 ? 0.624 10.081 3.783 1.00 97.88 99 TYR A C 1
ATOM 769 O O . TYR A 1 99 ? 0.854 10.193 2.587 1.00 97.88 99 TYR A O 1
ATOM 777 N N . LYS A 1 100 ?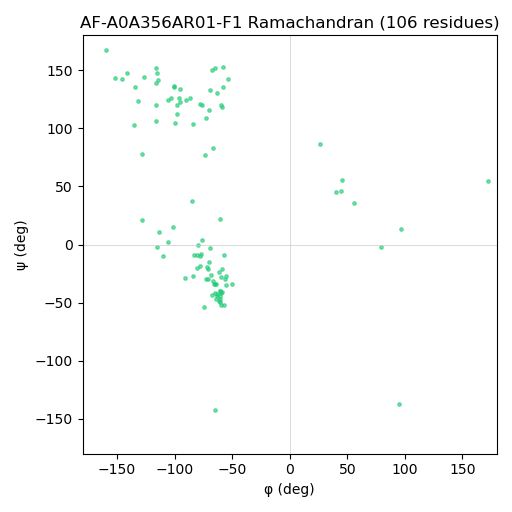 1.525 10.436 4.701 1.00 98.38 100 LYS A N 1
ATOM 778 C CA . LYS A 1 100 ? 2.886 10.815 4.322 1.00 98.38 100 LYS A CA 1
ATOM 779 C C . LYS A 1 100 ? 3.692 9.563 3.976 1.00 98.38 100 LYS A C 1
ATOM 781 O O . LYS A 1 100 ? 3.886 8.699 4.831 1.00 98.38 100 LYS A O 1
ATOM 786 N N . VAL A 1 101 ? 4.183 9.486 2.743 1.00 97.31 101 VAL A N 1
ATOM 787 C CA . VAL A 1 101 ? 4.791 8.263 2.201 1.00 97.31 101 VAL A CA 1
ATOM 788 C C . VAL A 1 101 ? 6.319 8.316 2.230 1.00 97.31 101 VAL A C 1
ATOM 790 O O . VAL A 1 101 ? 6.930 9.313 1.847 1.00 97.31 101 VAL A O 1
ATOM 793 N N . TYR A 1 102 ? 6.944 7.210 2.637 1.00 97.44 102 TYR A N 1
ATOM 794 C CA . TYR A 1 102 ? 8.390 6.988 2.569 1.00 97.44 102 TYR A CA 1
ATOM 795 C C . TYR A 1 102 ? 8.660 5.668 1.844 1.00 97.44 102 TYR A C 1
ATOM 797 O O . TYR A 1 102 ? 7.906 4.710 1.999 1.00 97.44 102 TYR A O 1
ATOM 805 N N . SER A 1 103 ? 9.732 5.602 1.052 1.00 96.06 103 SER A N 1
ATOM 806 C CA . SER A 1 103 ? 10.123 4.369 0.359 1.00 96.06 103 SER A CA 1
ATOM 807 C C . SER A 1 103 ? 11.639 4.251 0.258 1.00 96.06 103 SER A C 1
ATOM 809 O O . SER A 1 103 ? 12.333 5.250 0.067 1.00 96.06 103 SER A O 1
ATOM 811 N N . GLN A 1 104 ? 12.150 3.028 0.398 1.00 96.38 104 GLN A N 1
ATOM 812 C CA . GLN A 1 104 ? 13.574 2.7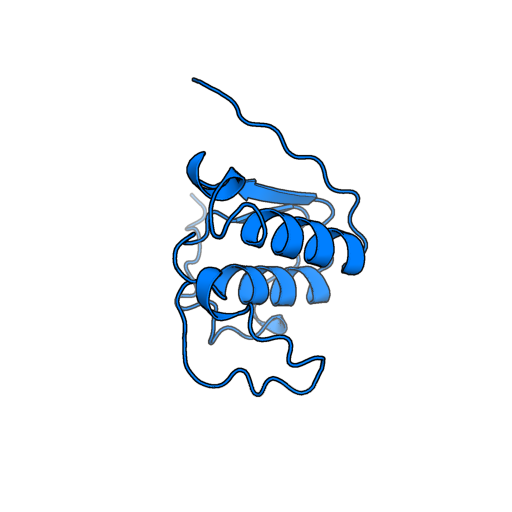22 0.309 1.00 96.38 104 GLN A CA 1
ATOM 813 C C . GLN A 1 104 ? 13.768 1.279 -0.171 1.00 96.38 104 GLN A C 1
ATOM 815 O O . GLN A 1 104 ? 13.010 0.390 0.208 1.00 96.38 104 GLN A O 1
ATOM 820 N N . ILE A 1 105 ? 14.794 1.043 -0.995 1.00 95.50 105 ILE A N 1
ATOM 821 C CA . ILE A 1 105 ? 15.265 -0.313 -1.307 1.00 95.50 105 ILE A CA 1
ATOM 822 C C . ILE A 1 105 ? 16.275 -0.715 -0.231 1.00 95.50 105 ILE A C 1
ATOM 824 O O . ILE A 1 105 ? 17.254 -0.002 -0.010 1.00 95.50 105 ILE A O 1
ATOM 828 N N . LEU A 1 106 ? 16.047 -1.863 0.403 1.00 94.81 106 LEU A N 1
ATOM 829 C CA . LEU A 1 106 ? 16.927 -2.445 1.416 1.00 94.81 106 LEU A CA 1
ATOM 830 C C . LEU A 1 106 ? 17.502 -3.773 0.901 1.00 94.81 106 LEU A C 1
ATOM 832 O O . LEU A 1 106 ? 16.834 -4.482 0.150 1.00 94.81 106 LEU A O 1
ATOM 836 N N . ASN A 1 107 ? 18.731 -4.097 1.305 1.00 92.31 107 ASN A N 1
ATOM 837 C CA . ASN A 1 107 ? 19.362 -5.402 1.088 1.00 92.31 107 ASN A CA 1
ATOM 838 C C . ASN A 1 107 ? 19.604 -6.052 2.45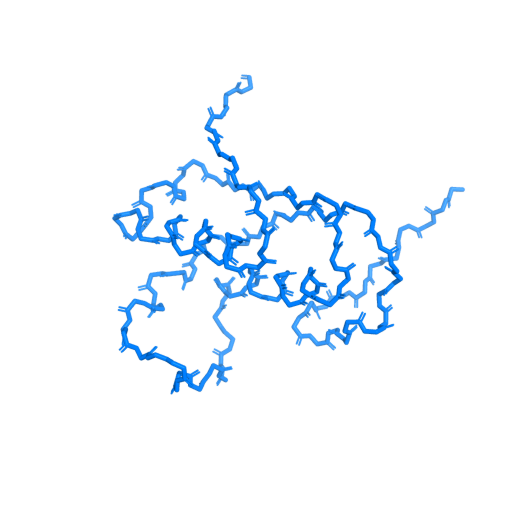8 1.00 92.31 107 ASN A C 1
ATOM 840 O O . ASN A 1 107 ? 19.998 -5.349 3.388 1.00 92.31 107 ASN A O 1
ATOM 844 N N . SER A 1 108 ? 19.348 -7.358 2.559 1.00 84.19 108 SER A N 1
ATOM 845 C CA . SER A 1 108 ? 19.542 -8.180 3.764 1.00 84.19 108 SER A CA 1
ATOM 846 C C . SER A 1 108 ? 20.994 -8.575 3.988 1.00 84.19 108 SER A C 1
ATOM 848 O O . SER A 1 108 ? 21.632 -8.932 2.970 1.00 84.19 108 SER A O 1
#

Sequence (108 aa):
TDKVKINGDITKIDENDIPPFDICLAGFPCQAFSLAGRRMGFQDDYKGMSRGTLFFDVLRLCNHHKPKVIFCENVKGLTTHDKGRTLKIILGALDESGYKVYSQILNS

Secondary structure (DSSP, 8-state):
---------GGG--GGGSPP-SEEEEE---TTTTTTTS---TT----S--TT-HHHHHHHHHHHH--SEEEEE--GGGGTGGGGHHHHHHHHHHHHTTPPP-------

pLDDT: mean 81.32, std 20.02, range [34.25, 98.62]